Protein AF-A0A1B2HZE7-F1 (afdb_monomer_lite)

Structure (mmCIF, N/CA/C/O backbone):
data_AF-A0A1B2HZE7-F1
#
_entry.id   AF-A0A1B2HZE7-F1
#
loop_
_atom_site.group_PDB
_atom_site.id
_atom_site.type_symbol
_atom_site.label_atom_id
_atom_site.label_alt_id
_atom_site.label_comp_id
_atom_site.label_asym_id
_atom_site.label_entity_id
_atom_site.label_seq_id
_atom_si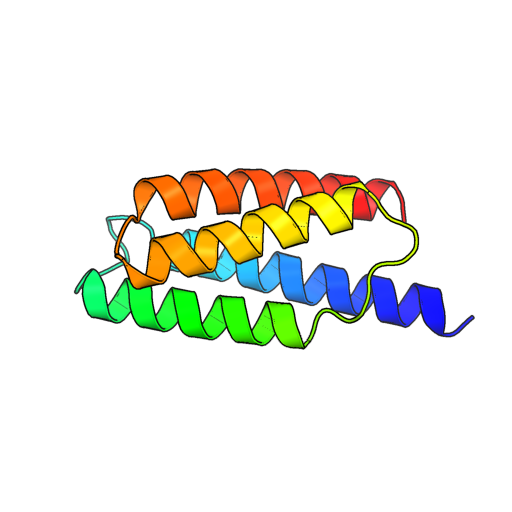te.pdbx_PDB_ins_code
_atom_site.Cartn_x
_atom_site.Cartn_y
_atom_site.Cartn_z
_atom_site.occupancy
_atom_site.B_iso_or_equiv
_atom_site.auth_seq_id
_atom_site.auth_comp_id
_atom_site.auth_asym_id
_atom_site.auth_atom_id
_atom_site.pdbx_PDB_model_num
ATOM 1 N N . MET A 1 1 ? 20.237 -16.033 -17.246 1.00 48.03 1 MET A N 1
ATOM 2 C CA . MET A 1 1 ? 18.791 -15.912 -17.546 1.00 48.03 1 MET A CA 1
ATOM 3 C C . MET A 1 1 ? 17.888 -15.992 -16.306 1.00 48.03 1 MET A C 1
ATOM 5 O O . MET A 1 1 ? 16.721 -15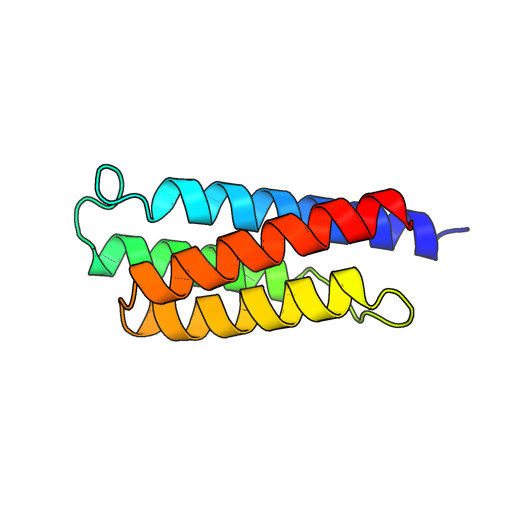.665 -16.441 1.00 48.03 1 MET A O 1
ATOM 9 N N . SER A 1 2 ? 18.381 -16.332 -15.102 1.00 53.84 2 SER A N 1
ATOM 10 C CA . SER A 1 2 ? 17.529 -16.427 -13.896 1.00 53.84 2 SER A CA 1
ATOM 11 C C . SER A 1 2 ? 17.100 -15.094 -13.265 1.00 53.84 2 SER A C 1
ATOM 13 O O . SER A 1 2 ? 16.041 -15.049 -12.656 1.00 53.84 2 SER A O 1
ATOM 15 N N . SER A 1 3 ? 17.869 -14.008 -13.420 1.00 55.12 3 SER A N 1
ATOM 16 C CA . SER A 1 3 ? 17.578 -12.744 -12.717 1.00 55.12 3 SER A CA 1
ATOM 17 C C . SER A 1 3 ? 16.309 -12.049 -13.225 1.00 55.12 3 SER A C 1
ATOM 19 O O . SER A 1 3 ? 15.469 -11.670 -12.424 1.00 55.12 3 SER A O 1
ATOM 21 N N . ALA A 1 4 ? 16.119 -11.958 -14.548 1.00 55.28 4 ALA A N 1
ATOM 22 C CA . ALA A 1 4 ? 14.959 -11.280 -15.141 1.00 55.28 4 ALA A CA 1
ATOM 23 C C . ALA A 1 4 ? 13.621 -11.974 -14.820 1.00 55.28 4 ALA A C 1
ATOM 25 O O . ALA A 1 4 ? 12.613 -11.311 -14.595 1.00 55.28 4 ALA A O 1
ATOM 26 N N . VAL A 1 5 ? 13.615 -13.313 -14.751 1.00 59.19 5 VAL A N 1
ATOM 27 C CA . VAL A 1 5 ? 12.424 -14.089 -14.365 1.00 59.19 5 VAL A CA 1
ATOM 28 C C . VAL A 1 5 ? 12.095 -13.867 -12.889 1.00 59.19 5 VAL A C 1
ATOM 30 O O . VAL A 1 5 ? 10.943 -13.595 -12.570 1.00 59.19 5 VAL A O 1
AT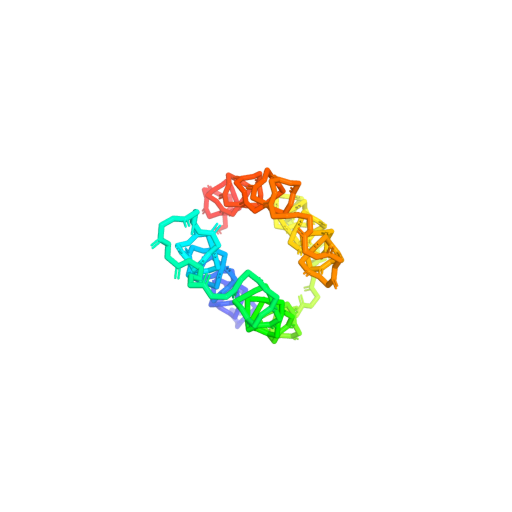OM 33 N N . SER A 1 6 ? 13.098 -13.905 -12.002 1.00 60.34 6 SER A N 1
ATOM 34 C CA . SER A 1 6 ? 12.902 -13.634 -10.572 1.00 60.34 6 SER A CA 1
ATOM 35 C C . SER A 1 6 ? 12.396 -12.214 -10.296 1.00 60.34 6 SER A C 1
ATOM 37 O O . SER A 1 6 ? 11.527 -12.050 -9.446 1.00 60.34 6 SER A O 1
ATOM 39 N N . THR A 1 7 ? 12.877 -11.204 -11.028 1.00 63.06 7 THR A N 1
ATOM 40 C CA . THR A 1 7 ? 12.437 -9.807 -10.860 1.00 63.06 7 THR A CA 1
ATOM 41 C C . THR A 1 7 ? 11.003 -9.571 -11.340 1.00 63.06 7 THR A C 1
ATOM 43 O O . THR A 1 7 ? 10.265 -8.805 -10.716 1.00 63.06 7 THR A O 1
ATOM 46 N N . ARG A 1 8 ? 10.572 -10.239 -12.420 1.00 66.06 8 ARG A N 1
ATOM 47 C CA . ARG A 1 8 ? 9.176 -10.163 -12.879 1.00 66.06 8 ARG A CA 1
ATOM 48 C C . ARG A 1 8 ? 8.240 -10.740 -11.813 1.00 66.06 8 ARG A C 1
ATOM 50 O O . ARG A 1 8 ? 7.326 -10.054 -11.382 1.00 66.06 8 ARG A O 1
ATOM 57 N N . THR A 1 9 ? 8.578 -11.909 -11.263 1.00 77.88 9 THR A N 1
ATOM 58 C CA . THR A 1 9 ? 7.796 -12.531 -10.183 1.00 77.88 9 THR A CA 1
ATOM 59 C C . THR A 1 9 ? 7.716 -11.671 -8.916 1.00 77.88 9 THR A C 1
ATOM 61 O O . THR A 1 9 ? 6.653 -11.602 -8.310 1.00 77.88 9 THR A O 1
ATOM 64 N N . SER A 1 10 ? 8.790 -10.984 -8.508 1.00 79.12 10 SER A N 1
ATOM 65 C CA . SER A 1 10 ? 8.727 -10.087 -7.340 1.00 79.12 10 SER A CA 1
ATOM 66 C C . SER A 1 10 ? 7.888 -8.831 -7.595 1.00 79.12 10 SER A C 1
ATOM 68 O O . SER A 1 10 ? 7.197 -8.365 -6.694 1.00 79.12 10 SER A O 1
ATOM 70 N N . THR A 1 11 ? 7.920 -8.296 -8.819 1.00 85.62 11 THR A N 1
ATOM 71 C CA . THR A 1 11 ? 7.117 -7.118 -9.190 1.00 85.62 11 THR A CA 1
ATOM 72 C C . THR A 1 11 ? 5.627 -7.460 -9.222 1.00 85.62 11 THR A C 1
ATOM 74 O O . THR A 1 11 ? 4.829 -6.723 -8.647 1.00 85.62 11 THR A O 1
ATOM 77 N N . ASP A 1 12 ? 5.269 -8.625 -9.775 1.00 88.38 12 ASP A N 1
ATOM 78 C CA . ASP A 1 12 ? 3.894 -9.141 -9.790 1.00 88.38 12 ASP A CA 1
ATOM 79 C C . ASP A 1 12 ? 3.334 -9.330 -8.363 1.00 88.38 12 ASP A C 1
ATOM 81 O O . ASP A 1 12 ? 2.180 -9.000 -8.081 1.00 88.38 12 ASP A O 1
ATOM 85 N N .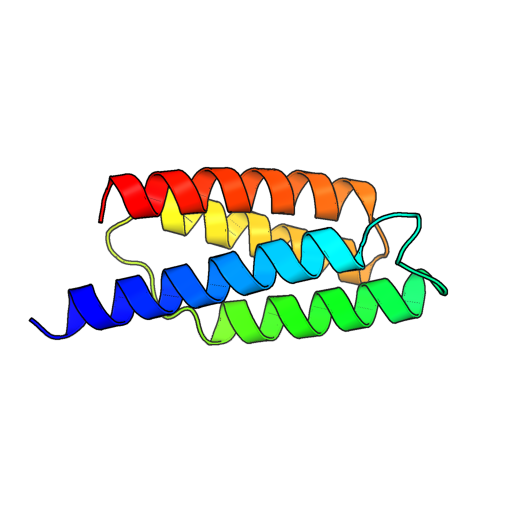 VAL A 1 13 ? 4.157 -9.844 -7.437 1.00 89.81 13 VAL A N 1
ATOM 86 C CA . VAL A 1 13 ? 3.776 -10.025 -6.023 1.00 89.81 13 VAL A CA 1
ATOM 87 C C . VAL A 1 13 ? 3.502 -8.681 -5.350 1.00 89.81 13 VAL A C 1
ATOM 89 O O . VAL A 1 13 ? 2.491 -8.537 -4.657 1.00 89.81 13 VAL A O 1
ATOM 92 N N . LEU A 1 14 ? 4.371 -7.691 -5.565 1.00 92.50 14 LEU A N 1
ATOM 93 C CA . LEU A 1 14 ? 4.186 -6.356 -5.006 1.00 92.50 14 LEU A CA 1
ATOM 94 C C . LEU A 1 14 ? 2.951 -5.662 -5.593 1.00 92.50 14 LEU A C 1
ATOM 96 O O . LEU A 1 14 ? 2.194 -5.040 -4.848 1.00 92.50 14 LEU A O 1
ATOM 100 N N . GLU A 1 15 ? 2.712 -5.791 -6.900 1.00 94.06 15 GLU A N 1
ATOM 101 C CA . GLU A 1 15 ? 1.522 -5.236 -7.547 1.00 94.06 15 GLU A CA 1
ATOM 102 C C . GLU A 1 15 ? 0.240 -5.827 -6.967 1.00 94.06 15 GLU A C 1
ATOM 104 O O . GLU A 1 15 ? -0.634 -5.078 -6.521 1.00 94.06 15 GLU A O 1
ATOM 109 N N . LEU A 1 16 ? 0.168 -7.154 -6.854 1.00 94.12 16 LEU A N 1
ATOM 110 C CA . LEU A 1 16 ? -0.968 -7.830 -6.239 1.00 94.12 16 LEU A CA 1
ATOM 111 C C . LEU A 1 16 ? -1.201 -7.361 -4.794 1.00 94.12 16 LEU A C 1
ATOM 113 O O . LEU A 1 16 ? -2.341 -7.099 -4.404 1.00 94.12 16 LEU A O 1
ATOM 117 N N . ALA A 1 17 ? -0.138 -7.229 -3.998 1.00 96.38 17 ALA A N 1
ATOM 118 C CA . ALA A 1 17 ? -0.243 -6.745 -2.626 1.00 96.38 17 ALA A CA 1
ATOM 119 C C . ALA A 1 17 ? -0.776 -5.304 -2.570 1.00 96.38 17 ALA A C 1
ATOM 121 O O . ALA A 1 17 ? -1.703 -5.018 -1.810 1.00 96.38 17 ALA A O 1
ATOM 122 N N . VAL A 1 18 ? -0.258 -4.403 -3.412 1.00 97.88 18 VAL A N 1
ATOM 123 C CA . VAL A 1 18 ? -0.733 -3.013 -3.508 1.00 97.88 18 VAL A CA 1
ATOM 124 C C . VAL A 1 18 ? -2.220 -2.962 -3.865 1.00 97.88 18 VAL A C 1
ATOM 126 O O . VAL A 1 18 ? -2.977 -2.203 -3.253 1.00 97.88 18 VAL A O 1
ATOM 129 N N . GLU A 1 19 ? -2.675 -3.781 -4.813 1.00 97.25 19 GLU A N 1
ATOM 130 C CA . GLU A 1 19 ? -4.084 -3.842 -5.206 1.00 97.25 19 GLU A CA 1
ATOM 131 C C . GLU A 1 19 ? -4.995 -4.361 -4.091 1.00 97.25 19 GLU A C 1
ATOM 133 O O . GLU A 1 19 ? -6.060 -3.784 -3.835 1.00 97.25 19 GLU A O 1
ATOM 138 N N . GLN A 1 20 ? -4.569 -5.416 -3.396 1.00 96.56 20 GLN A N 1
ATOM 139 C CA . GLN A 1 20 ? -5.293 -5.973 -2.257 1.00 96.56 20 GLN A CA 1
ATOM 140 C C . GLN A 1 20 ? -5.403 -4.958 -1.120 1.00 96.56 20 GLN A C 1
ATOM 142 O O . GLN A 1 20 ? -6.496 -4.751 -0.584 1.00 96.56 20 GLN A O 1
ATOM 147 N N . VAL A 1 21 ? -4.310 -4.265 -0.794 1.00 97.62 21 VAL A N 1
ATOM 148 C CA . VAL A 1 21 ? -4.326 -3.229 0.238 1.00 97.62 21 VAL A CA 1
ATOM 149 C C . VAL A 1 21 ? -5.227 -2.069 -0.171 1.00 97.62 21 VAL A C 1
ATOM 151 O O . VAL A 1 21 ? -6.079 -1.671 0.620 1.00 97.62 21 VAL A O 1
ATOM 154 N N . LEU A 1 22 ? -5.141 -1.577 -1.413 1.00 97.25 22 LEU A N 1
ATOM 155 C CA . LEU A 1 22 ? -6.044 -0.541 -1.934 1.00 97.25 22 LEU A CA 1
ATOM 156 C C . LEU A 1 22 ? -7.523 -0.924 -1.820 1.00 97.25 22 LEU A C 1
ATOM 158 O O . LEU A 1 22 ? -8.365 -0.048 -1.608 1.00 97.25 22 LEU A O 1
ATOM 162 N N . ALA A 1 23 ? -7.857 -2.203 -1.994 1.00 95.62 23 ALA A N 1
ATOM 163 C CA . ALA A 1 23 ? -9.212 -2.705 -1.805 1.00 95.62 23 ALA A CA 1
ATOM 164 C C . ALA A 1 23 ? -9.605 -2.751 -0.320 1.00 95.62 23 ALA A C 1
ATOM 166 O O . ALA A 1 23 ? -10.706 -2.316 0.026 1.00 95.62 23 ALA A O 1
ATOM 167 N N . ALA A 1 24 ? -8.704 -3.219 0.545 1.00 93.44 24 ALA A N 1
ATOM 168 C CA . ALA A 1 24 ? -8.932 -3.366 1.981 1.00 93.44 24 ALA A CA 1
ATOM 169 C C . ALA A 1 24 ? -9.109 -2.023 2.706 1.00 93.44 24 ALA A C 1
ATOM 171 O O . ALA A 1 24 ? -9.929 -1.918 3.613 1.00 93.44 24 ALA A O 1
ATOM 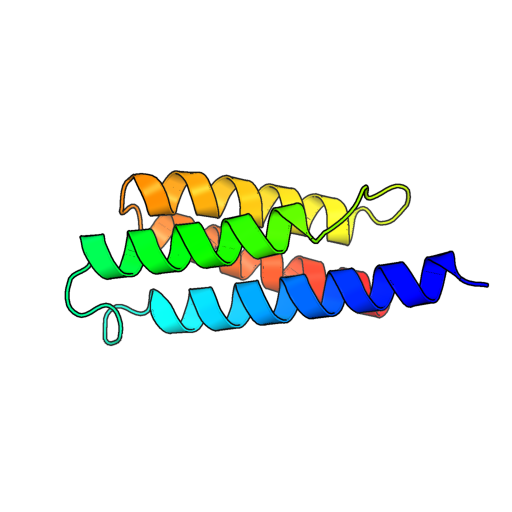172 N N . VAL A 1 25 ? -8.396 -0.976 2.280 1.00 93.56 25 VAL A N 1
ATOM 173 C CA . VAL A 1 25 ? -8.444 0.351 2.921 1.00 93.56 25 VAL A CA 1
ATOM 174 C C . VAL A 1 25 ? -9.528 1.269 2.347 1.00 93.56 25 VAL A C 1
ATOM 176 O O . VAL A 1 25 ? -9.546 2.477 2.599 1.00 93.56 25 VAL A O 1
ATOM 179 N N . ARG A 1 26 ? -10.457 0.732 1.545 1.00 92.12 26 ARG A N 1
ATOM 180 C CA . ARG A 1 26 ? -11.621 1.504 1.093 1.00 92.12 26 ARG A CA 1
ATOM 181 C C . ARG A 1 26 ? -12.494 1.860 2.300 1.00 92.12 26 ARG A C 1
ATOM 183 O O . ARG A 1 26 ? -12.740 0.986 3.131 1.00 92.12 26 ARG A O 1
ATOM 190 N N . PRO A 1 27 ? -13.059 3.082 2.364 1.00 84.44 27 PRO A N 1
ATOM 191 C CA . PRO A 1 27 ? -13.918 3.493 3.478 1.00 84.44 27 PRO A CA 1
ATOM 192 C C . PRO A 1 27 ? -15.067 2.519 3.775 1.00 84.44 27 PRO A C 1
ATOM 194 O O . PRO A 1 27 ? -15.422 2.314 4.928 1.00 84.44 27 PRO A O 1
ATOM 197 N N . THR A 1 28 ? -15.624 1.880 2.744 1.00 87.44 28 THR A N 1
ATOM 198 C CA . THR A 1 28 ? -16.718 0.907 2.874 1.00 87.44 28 THR A CA 1
ATOM 199 C C . THR A 1 28 ? -16.267 -0.505 3.257 1.00 87.44 28 THR A C 1
ATOM 201 O O . THR A 1 28 ? -17.111 -1.322 3.611 1.00 87.44 28 THR A O 1
ATOM 204 N N . ALA A 1 29 ? -14.970 -0.810 3.166 1.00 81.69 29 ALA A N 1
ATOM 205 C CA . ALA A 1 29 ? -14.407 -2.144 3.392 1.00 81.69 29 ALA A CA 1
ATOM 206 C C . ALA A 1 29 ? -13.689 -2.284 4.745 1.00 81.69 29 ALA A C 1
ATOM 208 O O . ALA A 1 29 ? -13.520 -3.401 5.225 1.00 81.69 29 ALA A O 1
ATOM 209 N N . LEU A 1 30 ? -13.289 -1.167 5.362 1.00 76.50 30 LEU A N 1
ATOM 210 C CA . LEU A 1 30 ? -12.450 -1.155 6.564 1.00 76.50 30 LEU A CA 1
ATOM 211 C C . LEU A 1 30 ? -13.109 -1.794 7.795 1.00 76.50 30 LEU A C 1
ATOM 213 O O . LEU A 1 30 ? -12.408 -2.383 8.612 1.00 76.50 30 LEU A O 1
ATOM 217 N N . GLY A 1 31 ? -14.435 -1.711 7.939 1.00 84.81 31 GLY A N 1
ATOM 218 C CA . GLY A 1 31 ? -15.091 -2.098 9.191 1.00 84.81 31 GLY A CA 1
ATOM 219 C C . GLY A 1 31 ? -14.549 -1.254 10.349 1.00 84.81 31 GLY A C 1
ATOM 220 O O . GLY A 1 31 ? -14.824 -0.059 10.400 1.00 84.81 31 GLY A O 1
ATOM 221 N N . ASP A 1 32 ? -13.759 -1.866 11.238 1.00 90.62 32 ASP A N 1
ATOM 222 C CA . ASP A 1 32 ? -12.931 -1.150 12.216 1.00 90.62 32 ASP A CA 1
ATOM 223 C C . ASP A 1 32 ? -11.671 -0.588 11.522 1.00 90.62 32 ASP A C 1
ATOM 225 O O . ASP A 1 32 ? -10.817 -1.371 11.084 1.00 90.62 32 ASP A O 1
ATOM 229 N N . PRO A 1 33 ? -11.513 0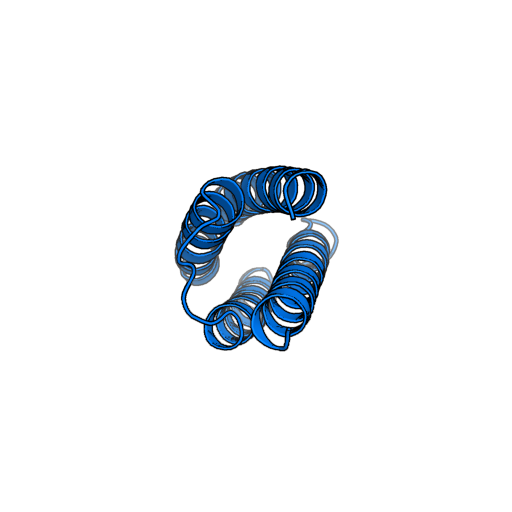.748 11.435 1.00 88.06 33 PRO A N 1
ATOM 230 C CA . PRO A 1 33 ? -10.399 1.354 10.715 1.00 88.06 33 PRO A CA 1
ATOM 231 C C . PRO A 1 33 ? -9.022 0.988 11.268 1.00 88.06 33 PRO A C 1
ATOM 233 O O . PRO A 1 33 ? -8.087 0.853 10.487 1.00 88.06 33 PRO A O 1
ATOM 236 N N . VAL A 1 34 ? -8.888 0.794 12.582 1.00 92.75 34 VAL A N 1
ATOM 237 C CA . VAL A 1 34 ? -7.602 0.494 13.226 1.00 92.75 34 VAL A CA 1
ATOM 238 C C . VAL A 1 34 ? -7.186 -0.937 12.920 1.00 92.75 34 VAL A C 1
ATOM 240 O O . VAL A 1 34 ? -6.057 -1.196 12.500 1.00 92.75 34 VAL A O 1
ATOM 243 N N . VAL A 1 35 ? -8.113 -1.883 13.083 1.00 93.50 35 VAL A N 1
ATOM 244 C CA . VAL A 1 35 ? -7.849 -3.296 12.777 1.00 93.50 35 VAL A CA 1
ATOM 245 C C . VAL A 1 35 ? -7.591 -3.482 11.283 1.00 93.50 35 VAL A C 1
ATOM 247 O O . VAL A 1 35 ? -6.677 -4.216 10.902 1.00 93.50 35 VAL A O 1
ATOM 250 N N . GLY A 1 36 ? -8.376 -2.817 10.434 1.00 93.38 36 GLY A N 1
ATOM 251 C CA . GLY A 1 36 ? -8.208 -2.872 8.988 1.00 93.38 36 GLY A CA 1
ATOM 252 C C . GLY A 1 36 ? -6.883 -2.263 8.525 1.00 93.38 36 GLY A C 1
ATOM 253 O O . GLY A 1 36 ? -6.180 -2.897 7.739 1.00 93.38 36 GLY A O 1
ATOM 254 N N . ALA A 1 37 ? -6.492 -1.101 9.063 1.00 95.69 37 ALA A N 1
ATOM 255 C CA . ALA A 1 37 ? -5.207 -0.469 8.762 1.00 95.69 37 ALA A CA 1
ATOM 256 C C . ALA A 1 37 ? -4.022 -1.353 9.163 1.00 95.69 37 ALA A C 1
ATOM 258 O O . ALA A 1 37 ? -3.113 -1.550 8.363 1.00 95.69 37 ALA A O 1
ATOM 259 N N . ARG A 1 38 ? -4.073 -1.963 10.352 1.00 96.69 38 ARG A N 1
ATOM 260 C CA . ARG A 1 38 ? -3.029 -2.875 10.839 1.00 96.69 38 ARG A CA 1
ATOM 261 C C . ARG A 1 38 ? -2.873 -4.114 9.952 1.00 96.69 38 ARG A C 1
ATOM 263 O O . ARG A 1 38 ? -1.761 -4.518 9.642 1.00 96.69 38 ARG A O 1
ATOM 270 N N . ARG A 1 39 ? -3.977 -4.720 9.502 1.00 95.88 39 ARG A N 1
ATOM 271 C CA . ARG A 1 39 ? -3.916 -5.874 8.580 1.00 95.88 39 ARG A CA 1
ATOM 272 C C . ARG A 1 39 ? -3.348 -5.488 7.216 1.00 95.88 39 ARG A C 1
ATOM 274 O O . ARG A 1 39 ? -2.558 -6.233 6.646 1.00 95.88 39 ARG A O 1
ATOM 281 N N . ALA A 1 40 ? -3.756 -4.330 6.702 1.00 96.81 40 ALA A N 1
ATOM 282 C CA . ALA A 1 40 ? -3.228 -3.763 5.467 1.00 96.81 40 ALA A CA 1
ATOM 283 C C . ALA A 1 40 ? -1.717 -3.484 5.567 1.00 96.81 40 ALA A C 1
ATOM 285 O O . ALA A 1 40 ? -0.962 -3.840 4.666 1.00 96.81 40 ALA A O 1
ATOM 286 N N . GLU A 1 41 ? -1.280 -2.890 6.676 1.00 97.94 41 GLU A N 1
ATOM 287 C CA . GLU A 1 41 ? 0.123 -2.617 6.998 1.00 97.94 41 GLU A CA 1
ATOM 288 C C . GLU A 1 41 ? 0.954 -3.906 7.031 1.00 97.94 41 GLU A C 1
ATOM 290 O O . GLU A 1 41 ? 1.990 -3.980 6.372 1.00 97.94 41 GLU A O 1
ATOM 295 N N . GLU A 1 42 ? 0.503 -4.922 7.774 1.00 97.56 42 GLU A N 1
ATOM 296 C CA . GLU A 1 42 ? 1.176 -6.225 7.863 1.00 97.56 42 GLU A CA 1
ATOM 297 C C . GLU A 1 42 ? 1.321 -6.870 6.479 1.00 97.56 42 GLU A C 1
ATOM 299 O O . GLU A 1 42 ? 2.431 -7.220 6.079 1.00 97.56 42 GLU A O 1
ATOM 304 N N . SER A 1 43 ? 0.228 -6.926 5.712 1.00 96.00 43 SER A N 1
ATOM 305 C CA . SER A 1 43 ? 0.220 -7.508 4.367 1.00 96.00 43 SER A CA 1
ATOM 306 C C . SER A 1 43 ? 1.177 -6.800 3.407 1.00 96.00 43 SER A C 1
ATOM 308 O O . SER A 1 43 ? 1.881 -7.461 2.644 1.00 96.00 43 SER A O 1
ATOM 310 N N . LEU A 1 44 ? 1.203 -5.464 3.415 1.00 97.44 44 LEU A N 1
ATOM 311 C CA . LEU A 1 44 ? 2.075 -4.697 2.527 1.00 97.44 44 LEU A CA 1
ATOM 312 C C . LEU A 1 44 ? 3.543 -4.841 2.923 1.00 97.44 44 LEU A C 1
ATOM 314 O O . LEU A 1 44 ? 4.408 -4.978 2.061 1.00 97.44 44 LEU A O 1
ATOM 318 N N . ARG A 1 45 ? 3.829 -4.843 4.229 1.00 96.62 45 ARG A N 1
ATOM 319 C CA . ARG A 1 45 ? 5.188 -5.023 4.740 1.00 96.62 45 ARG A CA 1
ATOM 320 C C . ARG A 1 45 ? 5.757 -6.386 4.364 1.00 96.62 45 ARG A C 1
ATOM 322 O O . ARG A 1 45 ? 6.936 -6.459 4.029 1.00 96.62 45 ARG A O 1
ATOM 329 N N . ASP A 1 46 ? 4.956 -7.443 4.432 1.00 94.31 46 ASP A N 1
ATOM 330 C CA . ASP A 1 46 ? 5.410 -8.781 4.056 1.00 94.31 46 ASP A CA 1
ATOM 331 C C . ASP A 1 46 ? 5.770 -8.836 2.561 1.00 94.31 46 ASP A C 1
ATOM 333 O O . ASP A 1 46 ? 6.875 -9.256 2.221 1.00 94.31 46 ASP A O 1
ATOM 337 N N . ALA A 1 47 ? 4.936 -8.267 1.683 1.00 94.00 47 ALA A N 1
ATOM 338 C CA . ALA A 1 47 ? 5.235 -8.175 0.250 1.00 94.00 47 ALA A CA 1
ATOM 339 C C . ALA A 1 47 ? 6.503 -7.352 -0.061 1.00 94.00 47 ALA A C 1
ATOM 341 O O . ALA A 1 47 ? 7.281 -7.703 -0.949 1.00 94.00 47 ALA A O 1
ATOM 342 N N . LEU A 1 48 ? 6.744 -6.270 0.688 1.00 93.75 48 LEU A N 1
ATOM 343 C CA . LEU A 1 48 ? 7.962 -5.465 0.554 1.00 93.75 48 LEU A CA 1
ATOM 344 C C . LEU A 1 48 ? 9.223 -6.247 0.935 1.00 93.75 48 LEU A C 1
ATOM 346 O O . LEU A 1 48 ? 10.238 -6.107 0.263 1.00 93.75 48 LEU A O 1
ATOM 350 N N . ARG A 1 49 ? 9.173 -7.095 1.971 1.00 91.00 49 ARG A N 1
ATOM 351 C CA . ARG A 1 49 ? 10.321 -7.946 2.343 1.00 91.00 49 ARG A CA 1
ATOM 352 C C . ARG A 1 49 ? 10.628 -9.002 1.286 1.00 91.00 49 ARG A C 1
ATOM 354 O O . ARG A 1 49 ? 11.795 -9.334 1.092 1.00 91.00 49 ARG A O 1
ATOM 361 N N . ASP A 1 50 ? 9.595 -9.511 0.623 1.00 87.94 50 ASP A N 1
ATOM 362 C CA . ASP A 1 50 ? 9.734 -10.494 -0.454 1.00 87.94 50 ASP A CA 1
ATOM 363 C C . ASP A 1 50 ? 10.222 -9.852 -1.763 1.00 87.94 50 ASP A C 1
ATOM 365 O O . ASP A 1 50 ? 10.789 -10.525 -2.631 1.00 87.94 50 ASP A O 1
ATOM 369 N N . THR A 1 51 ? 10.060 -8.532 -1.893 1.00 81.06 51 THR A N 1
ATOM 370 C CA . THR A 1 51 ? 10.619 -7.761 -3.000 1.00 81.06 51 THR A CA 1
ATOM 371 C C . THR A 1 51 ? 12.106 -7.526 -2.733 1.00 81.06 51 THR A C 1
ATOM 373 O O . THR A 1 51 ? 12.502 -6.646 -1.976 1.00 81.06 51 THR A O 1
ATOM 376 N N . GLY A 1 52 ? 12.946 -8.378 -3.323 1.00 73.88 52 GLY A N 1
ATOM 377 C CA . GLY A 1 52 ? 14.403 -8.303 -3.196 1.00 73.88 52 GLY A CA 1
ATOM 378 C C . GLY A 1 52 ? 15.019 -6.987 -3.716 1.00 73.88 52 GLY A C 1
ATOM 379 O O . GLY A 1 52 ? 14.316 -6.088 -4.177 1.00 73.88 52 GLY A O 1
ATOM 380 N N . PRO A 1 53 ? 16.358 -6.857 -3.675 1.00 72.75 53 PRO A N 1
ATOM 381 C CA . PRO A 1 53 ? 17.044 -5.620 -4.048 1.00 72.75 53 PRO A CA 1
ATOM 382 C C . PRO A 1 53 ? 16.761 -5.204 -5.499 1.00 72.75 53 PRO A C 1
ATOM 384 O O . PRO A 1 53 ? 16.873 -6.008 -6.426 1.00 72.75 53 PRO A O 1
ATOM 387 N N . VAL A 1 54 ? 16.456 -3.918 -5.693 1.00 75.00 54 VAL A N 1
ATOM 388 C CA . VAL A 1 54 ? 16.215 -3.309 -7.009 1.00 75.00 54 VAL A CA 1
ATOM 389 C C . VAL A 1 54 ? 17.492 -2.650 -7.492 1.00 75.00 54 VAL A C 1
ATOM 391 O O . VAL A 1 54 ? 17.969 -1.704 -6.872 1.00 75.00 54 VAL A O 1
ATOM 394 N N . LEU A 1 55 ? 18.059 -3.154 -8.588 1.00 66.75 55 LEU A N 1
ATOM 395 C CA . LEU A 1 55 ? 19.342 -2.655 -9.090 1.00 66.75 55 LEU A CA 1
ATOM 396 C C . LEU A 1 55 ? 19.230 -1.822 -10.374 1.00 66.75 55 LEU A C 1
ATOM 398 O O . LEU A 1 55 ? 20.152 -1.065 -10.654 1.00 66.75 55 LEU A O 1
ATOM 402 N N . GLU A 1 56 ? 18.137 -1.915 -11.144 1.00 80.56 56 GLU A N 1
ATOM 403 C CA . GLU A 1 56 ? 18.127 -1.374 -12.522 1.00 80.56 56 GLU A CA 1
ATOM 404 C C . GLU A 1 56 ? 16.774 -0.809 -13.011 1.00 80.56 56 GLU A C 1
ATOM 406 O O . GLU A 1 56 ? 16.643 -0.470 -14.184 1.00 80.56 56 GLU A O 1
ATOM 411 N N . ASN A 1 57 ? 15.750 -0.687 -12.153 1.00 87.62 57 ASN A N 1
ATOM 412 C CA . ASN A 1 57 ? 14.427 -0.193 -12.563 1.00 87.62 57 ASN A CA 1
ATOM 413 C C . ASN A 1 57 ? 13.950 0.964 -11.670 1.00 87.62 57 ASN A C 1
ATOM 415 O O . ASN A 1 57 ? 13.419 0.744 -10.583 1.00 87.62 57 ASN A O 1
ATOM 419 N N . ASP A 1 58 ? 14.104 2.197 -12.161 1.00 91.62 58 ASP A N 1
ATOM 420 C CA . ASP A 1 58 ? 13.696 3.417 -11.449 1.00 91.62 58 ASP A CA 1
ATOM 421 C C . ASP A 1 58 ? 12.197 3.443 -11.131 1.00 91.62 58 ASP A C 1
ATOM 423 O O . ASP A 1 58 ? 11.791 3.957 -10.092 1.00 91.62 58 ASP A O 1
ATOM 427 N N . ALA A 1 59 ? 11.350 2.898 -12.010 1.00 92.75 59 ALA A N 1
ATOM 428 C CA . ALA A 1 59 ? 9.914 2.841 -11.752 1.00 92.75 59 ALA A CA 1
ATOM 429 C C . ALA A 1 59 ? 9.625 1.893 -10.577 1.00 92.75 59 ALA A C 1
ATOM 431 O O . ALA A 1 59 ? 8.906 2.258 -9.651 1.00 92.75 59 ALA A O 1
ATOM 432 N N . LEU A 1 60 ? 10.278 0.729 -10.536 1.00 92.19 60 LEU A N 1
ATOM 433 C CA . LEU A 1 60 ? 10.175 -0.183 -9.396 1.00 92.19 60 LEU A CA 1
ATOM 434 C C . LEU A 1 60 ? 10.724 0.442 -8.101 1.00 92.19 60 LEU A C 1
ATOM 436 O O . LEU A 1 60 ? 10.109 0.298 -7.047 1.00 92.19 60 LEU A O 1
ATOM 440 N N . ALA A 1 61 ? 11.829 1.188 -8.171 1.00 92.81 61 ALA A N 1
ATOM 441 C CA . ALA A 1 61 ? 12.374 1.897 -7.013 1.00 92.81 61 ALA A CA 1
ATOM 442 C C . ALA A 1 61 ? 11.388 2.944 -6.457 1.00 92.81 61 ALA A C 1
ATOM 444 O O . ALA A 1 61 ? 11.173 3.013 -5.247 1.00 92.81 61 ALA A O 1
ATOM 445 N N . HIS A 1 62 ? 10.728 3.717 -7.326 1.00 95.50 62 HIS A N 1
ATOM 446 C CA . HIS A 1 62 ? 9.682 4.650 -6.901 1.00 95.50 62 HIS A CA 1
ATOM 447 C C . HIS A 1 62 ? 8.447 3.930 -6.345 1.00 95.50 62 HIS A C 1
ATOM 449 O O . HIS A 1 62 ? 7.874 4.389 -5.358 1.00 95.50 62 HIS A O 1
ATOM 455 N N . ALA A 1 63 ? 8.044 2.805 -6.944 1.00 96.00 63 ALA A N 1
ATOM 456 C CA . ALA A 1 63 ? 6.941 1.995 -6.435 1.00 96.00 63 ALA A CA 1
ATOM 457 C C . ALA A 1 63 ? 7.205 1.520 -5.001 1.00 96.00 63 ALA A C 1
ATOM 459 O O . ALA A 1 63 ? 6.337 1.678 -4.140 1.00 96.00 63 ALA A O 1
ATOM 460 N N . LEU A 1 64 ? 8.411 1.004 -4.741 1.00 95.44 64 LEU A N 1
ATOM 461 C CA . LEU A 1 64 ? 8.848 0.588 -3.410 1.00 95.44 64 LEU A CA 1
ATOM 462 C C . LEU A 1 64 ? 8.830 1.744 -2.418 1.00 95.44 64 LEU A C 1
ATOM 464 O O . LEU A 1 64 ? 8.204 1.621 -1.372 1.00 95.44 64 LEU A O 1
ATOM 468 N N . ALA A 1 65 ? 9.422 2.888 -2.766 1.00 96.38 65 ALA A N 1
ATOM 469 C CA . ALA A 1 65 ? 9.437 4.054 -1.885 1.00 96.38 65 ALA A CA 1
ATOM 470 C C . ALA A 1 65 ? 8.015 4.529 -1.527 1.00 96.38 65 ALA A C 1
ATOM 472 O O . ALA A 1 65 ? 7.727 4.856 -0.374 1.00 96.38 65 ALA A O 1
ATOM 473 N N . CYS A 1 66 ? 7.094 4.533 -2.496 1.00 98.38 66 CYS A N 1
ATOM 474 C CA . CYS A 1 66 ? 5.693 4.855 -2.238 1.00 98.38 66 CYS A CA 1
ATOM 475 C C . CYS A 1 66 ? 5.013 3.811 -1.339 1.00 98.38 66 CYS A C 1
ATOM 477 O O . CYS A 1 66 ? 4.273 4.183 -0.429 1.00 98.38 66 CYS A O 1
ATOM 479 N N . ALA A 1 67 ? 5.250 2.520 -1.571 1.00 97.75 67 ALA A N 1
ATOM 480 C CA . ALA A 1 67 ? 4.678 1.446 -0.765 1.00 97.75 67 ALA A CA 1
ATOM 481 C C . ALA A 1 67 ? 5.226 1.441 0.677 1.00 97.75 67 ALA A C 1
ATOM 483 O O . ALA A 1 67 ? 4.450 1.297 1.619 1.00 97.75 67 ALA A O 1
ATOM 484 N N . GLU A 1 68 ? 6.523 1.681 0.874 1.00 97.62 68 GLU A N 1
ATOM 485 C CA . GLU A 1 68 ? 7.144 1.852 2.193 1.00 97.62 68 GLU A CA 1
ATOM 486 C C . GLU A 1 68 ? 6.555 3.048 2.948 1.00 97.62 68 GLU A C 1
ATOM 488 O O . GLU A 1 68 ? 6.176 2.925 4.113 1.00 97.62 68 GLU A O 1
ATOM 493 N N . ALA A 1 69 ? 6.401 4.194 2.279 1.00 98.56 69 ALA A N 1
ATOM 494 C CA . ALA A 1 69 ? 5.752 5.357 2.875 1.00 98.56 69 ALA A CA 1
ATOM 495 C C . ALA A 1 69 ? 4.288 5.057 3.247 1.00 98.56 69 ALA A C 1
ATOM 497 O O . ALA A 1 69 ? 3.822 5.449 4.317 1.00 98.56 69 ALA A O 1
ATOM 498 N N . ALA A 1 70 ? 3.563 4.309 2.406 1.00 98.62 70 ALA A N 1
ATOM 499 C CA . ALA A 1 70 ? 2.196 3.897 2.708 1.00 98.62 70 ALA A CA 1
ATOM 500 C C . ALA A 1 70 ? 2.115 3.010 3.961 1.00 98.62 70 ALA A C 1
ATOM 502 O O . ALA A 1 70 ? 1.182 3.176 4.744 1.00 98.62 70 ALA A O 1
ATOM 503 N N . VAL A 1 71 ? 3.088 2.115 4.191 1.00 98.50 71 VAL A N 1
ATOM 504 C CA . VAL A 1 71 ? 3.169 1.316 5.430 1.00 98.50 71 VAL A CA 1
ATOM 505 C C . VAL A 1 71 ? 3.213 2.214 6.668 1.00 98.50 71 VAL A C 1
ATOM 507 O O . VAL A 1 71 ? 2.497 1.941 7.633 1.00 98.50 71 VAL A O 1
ATOM 510 N N . GLU A 1 72 ? 4.002 3.292 6.652 1.00 98.56 72 GLU A N 1
ATOM 511 C CA . GLU A 1 72 ? 4.090 4.201 7.803 1.00 98.56 72 GLU A CA 1
ATOM 512 C C . GLU A 1 72 ? 2.764 4.942 8.042 1.00 98.56 72 GLU A C 1
ATOM 514 O O . GLU A 1 72 ? 2.306 5.022 9.179 1.00 98.56 72 GLU A O 1
ATOM 519 N N . HIS A 1 73 ? 2.075 5.385 6.989 1.00 98.50 73 HIS A N 1
ATOM 520 C CA . HIS A 1 73 ? 0.752 6.007 7.129 1.00 98.50 73 HIS A CA 1
ATOM 521 C C . HIS A 1 73 ? -0.319 5.024 7.641 1.00 98.50 73 HIS A C 1
ATOM 523 O O . HIS A 1 73 ? -1.163 5.385 8.464 1.00 98.50 73 HIS A O 1
ATOM 529 N N . LEU A 1 74 ? -0.277 3.753 7.223 1.00 98.06 74 LEU A N 1
ATOM 530 C CA . LEU A 1 74 ? -1.207 2.727 7.717 1.00 98.06 74 LEU A CA 1
ATOM 531 C C . LEU A 1 74 ? -1.038 2.474 9.220 1.00 98.06 74 LEU A C 1
ATOM 533 O O . LEU A 1 74 ? -2.032 2.375 9.939 1.00 98.06 74 LEU A O 1
ATOM 537 N N . LYS A 1 75 ? 0.203 2.454 9.713 1.00 97.44 75 LYS A N 1
ATOM 538 C CA . LYS A 1 75 ? 0.527 2.323 11.143 1.00 97.44 75 LYS A CA 1
ATOM 539 C C . LYS A 1 75 ? -0.105 3.428 12.001 1.00 97.44 75 LYS A C 1
ATOM 541 O O . LYS A 1 75 ? -0.445 3.173 13.156 1.00 97.44 75 LYS A O 1
ATOM 546 N N . TYR A 1 76 ? -0.308 4.624 11.444 1.00 97.19 76 TYR A N 1
ATOM 547 C CA . TYR A 1 76 ? -0.970 5.750 12.117 1.00 97.19 76 TYR A CA 1
ATOM 548 C C . TYR A 1 76 ? -2.445 5.934 11.733 1.00 97.19 76 TYR A C 1
ATOM 550 O O . TYR A 1 76 ? -3.065 6.913 12.140 1.00 97.19 76 TYR A O 1
ATOM 558 N N . CYS A 1 77 ? -3.040 4.984 11.001 1.00 96.50 77 CYS A N 1
ATOM 559 C CA . CYS A 1 77 ? -4.414 5.075 10.490 1.00 96.50 77 CYS A CA 1
ATOM 560 C C . CYS A 1 77 ? -4.668 6.307 9.595 1.00 96.50 77 CYS A C 1
ATOM 562 O O . CYS A 1 77 ? -5.805 6.762 9.457 1.00 96.50 77 CYS A O 1
ATOM 564 N N . GLU A 1 78 ? -3.631 6.817 8.933 1.00 97.56 78 GLU A N 1
ATOM 565 C CA . GLU A 1 78 ? -3.689 7.906 7.951 1.00 97.56 78 GLU A CA 1
ATOM 566 C C . GLU A 1 78 ? -4.113 7.329 6.589 1.00 97.56 78 GLU A C 1
ATOM 568 O O . GLU A 1 78 ? -3.346 7.202 5.632 1.00 97.56 78 GLU A O 1
ATOM 573 N N . ILE A 1 79 ? -5.365 6.855 6.537 1.00 96.00 79 ILE A N 1
ATOM 574 C CA . ILE A 1 79 ? -5.884 6.035 5.433 1.00 96.00 79 ILE A CA 1
ATOM 575 C C . ILE A 1 79 ? -5.812 6.762 4.087 1.00 96.00 79 ILE A C 1
ATOM 577 O O . ILE A 1 79 ? -5.590 6.133 3.050 1.00 96.00 79 ILE A O 1
ATOM 581 N N . GLN A 1 80 ? -6.030 8.074 4.066 1.00 96.56 80 GLN A N 1
ATOM 582 C CA . GLN A 1 80 ? -6.111 8.816 2.813 1.00 96.56 80 GLN A CA 1
ATOM 583 C C . GLN A 1 80 ? -4.726 9.054 2.197 1.00 96.56 80 GLN A C 1
ATOM 585 O O . GLN A 1 80 ? -4.548 8.930 0.981 1.00 96.56 80 GLN A O 1
ATOM 590 N N . GLU A 1 81 ? -3.739 9.329 3.036 1.00 98.25 81 GLU A N 1
ATOM 591 C CA . GLU A 1 81 ? -2.330 9.464 2.698 1.00 98.25 81 GLU A CA 1
ATOM 592 C C . GLU A 1 81 ? -1.789 8.125 2.188 1.00 98.25 81 GLU A C 1
ATOM 594 O O . GLU A 1 81 ? -1.269 8.053 1.069 1.00 98.25 81 GLU A O 1
ATOM 599 N N . ALA A 1 82 ? -2.042 7.037 2.928 1.00 98.19 82 ALA A N 1
ATOM 600 C CA . ALA A 1 82 ? -1.691 5.682 2.509 1.00 98.19 82 ALA A CA 1
ATOM 601 C C . ALA A 1 82 ? -2.282 5.339 1.131 1.00 98.19 82 ALA A C 1
ATOM 603 O O . ALA A 1 82 ? -1.581 4.850 0.248 1.00 98.19 82 ALA A O 1
ATOM 604 N N . ARG A 1 83 ? -3.563 5.652 0.892 1.00 97.94 83 ARG A N 1
ATOM 605 C CA . ARG A 1 83 ? -4.222 5.418 -0.408 1.00 97.94 83 ARG A CA 1
ATOM 606 C C . ARG A 1 83 ? -3.604 6.213 -1.551 1.00 97.94 83 ARG A C 1
ATOM 608 O O . ARG A 1 83 ? -3.533 5.703 -2.672 1.00 97.94 83 ARG A O 1
ATOM 615 N N . THR A 1 84 ? -3.191 7.447 -1.288 1.00 98.50 84 THR A N 1
ATOM 616 C CA . THR A 1 84 ? -2.549 8.307 -2.289 1.00 98.50 84 THR A CA 1
ATOM 617 C C . THR A 1 84 ? -1.225 7.692 -2.733 1.00 98.50 84 THR A C 1
ATOM 619 O O . THR A 1 84 ? -0.993 7.516 -3.930 1.00 98.50 84 THR A O 1
ATOM 622 N N . LEU A 1 85 ? -0.409 7.267 -1.771 1.00 98.69 85 LEU A N 1
ATOM 623 C CA . LEU A 1 85 ? 0.879 6.627 -2.023 1.00 98.69 85 LEU A CA 1
ATOM 624 C C . LEU A 1 85 ? 0.731 5.264 -2.701 1.00 98.69 85 LEU A C 1
ATOM 626 O O . LEU A 1 85 ? 1.420 4.998 -3.677 1.00 98.69 85 LEU A O 1
ATOM 630 N N . LEU A 1 86 ? -0.222 4.434 -2.274 1.00 98.44 86 LEU A N 1
ATOM 631 C CA . LEU A 1 86 ? -0.517 3.154 -2.929 1.00 98.44 86 LEU A CA 1
ATOM 632 C C . LEU A 1 86 ? -0.984 3.324 -4.379 1.00 98.44 86 LEU A C 1
ATOM 634 O O . LEU A 1 86 ? -0.640 2.529 -5.251 1.00 98.44 86 LEU A O 1
ATOM 638 N N . THR A 1 87 ? -1.758 4.374 -4.660 1.00 98.44 87 THR A N 1
ATOM 639 C CA . THR A 1 87 ? -2.181 4.691 -6.030 1.00 98.44 87 THR A CA 1
ATOM 640 C C . THR A 1 87 ? -0.985 5.094 -6.891 1.00 98.44 87 THR A C 1
ATOM 642 O O . THR A 1 87 ? -0.888 4.653 -8.038 1.00 98.44 87 THR A O 1
ATOM 645 N N . ALA A 1 88 ? -0.062 5.886 -6.337 1.00 98.50 88 ALA A N 1
ATOM 646 C CA . ALA A 1 88 ? 1.191 6.230 -7.000 1.00 98.50 88 ALA A CA 1
ATOM 647 C C . ALA A 1 88 ? 2.070 4.988 -7.227 1.00 98.50 88 ALA A C 1
ATOM 649 O O . ALA A 1 88 ? 2.546 4.785 -8.343 1.00 98.50 88 ALA A O 1
ATOM 650 N N . ALA A 1 89 ? 2.203 4.118 -6.218 1.00 97.88 89 ALA A N 1
ATOM 651 C CA . ALA A 1 89 ? 2.952 2.867 -6.304 1.00 97.88 89 ALA A CA 1
ATOM 652 C C . ALA A 1 89 ? 2.430 1.977 -7.437 1.00 97.88 89 ALA A C 1
ATOM 654 O O . ALA A 1 89 ? 3.207 1.551 -8.285 1.00 97.88 89 ALA A O 1
ATOM 655 N N . ARG A 1 90 ? 1.108 1.776 -7.524 1.00 97.25 90 ARG A N 1
ATOM 656 C CA . ARG A 1 90 ? 0.489 1.012 -8.617 1.00 97.25 90 ARG A CA 1
ATOM 657 C C . ARG A 1 90 ? 0.804 1.602 -9.993 1.00 97.25 90 ARG A C 1
ATOM 659 O O . ARG A 1 90 ? 1.120 0.864 -10.915 1.00 97.25 90 ARG A O 1
ATOM 666 N N . GLY A 1 91 ? 0.747 2.927 -10.142 1.00 96.50 91 GLY A N 1
ATOM 667 C CA . GLY A 1 91 ? 1.114 3.578 -11.404 1.00 96.50 91 GLY A CA 1
ATOM 668 C C . GLY A 1 91 ? 2.572 3.318 -11.798 1.00 96.50 91 GLY A C 1
ATOM 669 O O . GLY A 1 91 ? 2.861 3.062 -12.963 1.00 96.50 91 GLY A O 1
ATOM 670 N N . GLN A 1 92 ? 3.483 3.331 -10.824 1.00 96.25 92 GLN A N 1
ATOM 671 C CA . GLN A 1 92 ? 4.894 3.020 -11.049 1.00 96.25 92 GLN A CA 1
ATOM 672 C C . GLN A 1 92 ? 5.136 1.536 -11.363 1.00 96.25 92 GLN A C 1
ATOM 674 O O . GLN A 1 92 ? 5.982 1.233 -12.196 1.00 96.25 92 GLN A O 1
ATOM 679 N N . LEU A 1 93 ? 4.371 0.616 -10.769 1.00 93.56 93 LEU A N 1
ATOM 680 C CA . LEU A 1 93 ? 4.440 -0.820 -11.071 1.00 93.56 93 LEU A CA 1
ATOM 681 C C . LEU A 1 93 ? 4.036 -1.126 -12.518 1.00 93.56 93 LEU A C 1
ATOM 683 O O . LEU A 1 93 ? 4.758 -1.834 -13.216 1.00 93.56 93 LEU A O 1
ATOM 687 N N . VAL A 1 94 ? 2.964 -0.498 -13.012 1.00 92.31 94 VAL A N 1
ATOM 688 C CA . VAL A 1 94 ? 2.570 -0.596 -14.429 1.00 92.31 94 VAL A CA 1
ATOM 689 C C . VAL A 1 94 ? 3.704 -0.117 -15.344 1.00 92.31 94 VAL A C 1
ATOM 691 O O . VAL A 1 94 ? 4.073 -0.807 -16.293 1.00 92.31 94 VAL A O 1
ATOM 694 N N . LEU A 1 95 ? 4.324 1.026 -15.027 1.00 91.56 95 LEU A N 1
ATOM 695 C CA . LEU A 1 95 ? 5.473 1.539 -15.786 1.00 91.56 95 LEU A CA 1
ATOM 696 C C . LEU A 1 95 ? 6.701 0.623 -15.692 1.00 91.56 95 LEU A C 1
ATOM 698 O O . LEU A 1 95 ? 7.470 0.527 -16.649 1.00 91.56 95 LEU A O 1
ATOM 702 N N . ALA A 1 96 ? 6.913 -0.034 -14.551 1.00 89.31 96 ALA A N 1
ATOM 703 C CA . ALA A 1 96 ? 8.000 -0.985 -14.366 1.00 89.31 96 ALA A CA 1
ATOM 704 C C . ALA A 1 96 ? 7.816 -2.217 -15.264 1.00 89.31 96 ALA A C 1
ATOM 706 O O . ALA A 1 96 ? 8.800 -2.675 -15.840 1.00 89.31 96 ALA A O 1
ATOM 707 N N . HIS A 1 97 ? 6.578 -2.694 -15.443 1.00 84.44 97 HIS A N 1
ATOM 708 C CA . HIS A 1 97 ? 6.234 -3.793 -16.350 1.00 84.44 97 HIS A CA 1
ATOM 709 C C . HIS A 1 97 ? 6.420 -3.447 -17.827 1.00 84.44 97 HIS A C 1
ATOM 711 O O . HIS A 1 97 ? 6.940 -4.264 -18.581 1.00 84.44 97 HIS A O 1
ATOM 717 N N . GLU A 1 98 ? 6.068 -2.232 -18.244 1.00 83.19 98 GLU A N 1
ATOM 718 C CA . GLU A 1 98 ? 6.298 -1.772 -19.623 1.00 83.19 98 GLU A CA 1
ATOM 719 C C . GLU A 1 98 ? 7.792 -1.684 -19.989 1.00 83.19 98 GLU A C 1
ATOM 721 O O . GLU A 1 98 ? 8.144 -1.652 -21.169 1.00 83.19 98 GLU A O 1
ATOM 726 N N . ARG A 1 99 ? 8.675 -1.634 -18.983 1.00 72.75 99 ARG A N 1
ATOM 727 C CA . ARG A 1 99 ? 10.125 -1.443 -19.132 1.00 72.75 99 ARG A CA 1
ATOM 728 C C . ARG A 1 99 ? 10.962 -2.697 -18.825 1.00 72.75 99 ARG A C 1
ATOM 730 O O . ARG A 1 99 ? 12.186 -2.597 -18.898 1.00 72.75 99 ARG A O 1
ATOM 737 N N . ALA A 1 100 ? 10.336 -3.829 -18.478 1.00 67.50 100 ALA A N 1
ATOM 738 C CA . ALA A 1 100 ? 10.983 -5.076 -18.034 1.00 67.50 100 ALA A CA 1
ATOM 739 C C . ALA A 1 100 ? 10.904 -6.215 -19.065 1.00 67.50 100 ALA A C 1
ATOM 741 O O . ALA A 1 100 ? 11.975 -6.750 -19.428 1.00 67.50 100 ALA A O 1
#

Sequence (100 aa):
MSSAVSTRTSTDVLELAVEQVLAAVRPTALGDPVVGARRAEESLRDALRDTGPVLENDALAHALACAEAAVEHLKYCEIQEARTLLTAARGQLVLAHERA

Radius of gyration: 13.31 Å; chains: 1; bounding box: 36×26×33 Å

Organism: NCBI:txid1586287

pLDDT: mean 89.3, std 11.96, range [48.03, 98.69]

Secondary structure (DSSP, 8-state):
-HHHHHHHHHHHHHHHHHHHHHHHTSTTT-SSHHHHHHHHHHHHHHHHHHS---SS-HHHHHHHHHHHHHHHHHHTT-HHHHHHHHHHHHHHHHHHHHT-

Foldseek 3Di:
DPPVVLQVVLLVLLLVLLVVLLVQLPPVNVVPLLVSLVVNLVSLVVSLVSNDDDDPQPLQVLLSVLSVVLSVCSNVSVSVSSNVSSVSSNVSSVVSVVVD